Protein AF-A0A920EST0-F1 (afdb_monomer_lite)

Structure (mmCIF, N/CA/C/O backbone):
data_AF-A0A920EST0-F1
#
_entry.id   AF-A0A920EST0-F1
#
loop_
_atom_site.group_PDB
_atom_site.id
_atom_site.type_symbol
_atom_site.label_atom_id
_atom_site.label_alt_id
_atom_site.label_comp_id
_atom_site.label_asym_id
_atom_site.label_entity_id
_atom_site.label_seq_id
_atom_site.pdbx_PDB_ins_code
_atom_site.Cartn_x
_atom_site.Cartn_y
_atom_site.Cartn_z
_atom_site.occupancy
_atom_site.B_iso_or_equiv
_atom_site.auth_seq_id
_atom_site.auth_comp_id
_atom_site.auth_asym_id
_atom_site.auth_atom_id
_atom_site.pdbx_PDB_model_num
ATOM 1 N N . MET A 1 1 ? -8.669 11.727 1.577 1.00 59.41 1 MET A N 1
ATOM 2 C CA . MET A 1 1 ? -10.099 11.996 1.270 1.00 59.41 1 MET A CA 1
ATOM 3 C C . MET A 1 1 ? -10.898 10.717 1.006 1.00 59.41 1 MET A C 1
ATOM 5 O O . MET A 1 1 ? -12.054 10.668 1.411 1.00 59.41 1 MET A O 1
ATOM 9 N N . PHE A 1 2 ? -10.334 9.694 0.345 1.00 71.00 2 PHE A N 1
ATOM 10 C CA . PHE A 1 2 ? -11.012 8.402 0.138 1.00 71.00 2 PHE A CA 1
ATOM 11 C C . PHE A 1 2 ? -11.268 7.639 1.451 1.00 71.00 2 PHE A C 1
ATOM 13 O O . PHE A 1 2 ? -12.368 7.150 1.694 1.00 71.00 2 PHE A O 1
ATOM 20 N N . ASP A 1 3 ? -10.272 7.627 2.330 1.00 65.19 3 ASP A N 1
ATOM 21 C CA . ASP A 1 3 ? -10.345 7.178 3.719 1.00 65.19 3 ASP A CA 1
ATOM 22 C C . ASP A 1 3 ? -11.528 7.811 4.483 1.00 65.19 3 ASP A C 1
ATOM 24 O O . ASP A 1 3 ? -12.400 7.111 4.996 1.00 65.19 3 ASP A O 1
ATOM 28 N N . ILE A 1 4 ? -11.654 9.141 4.458 1.00 73.19 4 ILE A N 1
ATOM 29 C CA . ILE A 1 4 ? -12.744 9.866 5.136 1.00 73.19 4 ILE A CA 1
ATOM 30 C C . ILE A 1 4 ? -14.120 9.446 4.591 1.00 73.19 4 ILE A C 1
ATOM 32 O O . ILE A 1 4 ? -15.073 9.288 5.356 1.00 73.19 4 ILE A O 1
ATOM 36 N N . ALA A 1 5 ? -14.238 9.232 3.277 1.00 77.31 5 ALA A N 1
ATOM 37 C CA . ALA A 1 5 ? -15.487 8.796 2.656 1.00 77.31 5 ALA A CA 1
ATOM 38 C C . ALA A 1 5 ? -15.891 7.375 3.097 1.00 77.31 5 ALA A C 1
ATOM 40 O O . ALA A 1 5 ? -17.051 7.149 3.460 1.00 77.31 5 ALA A O 1
ATOM 41 N N . VAL A 1 6 ? -14.942 6.431 3.123 1.00 74.62 6 VAL A N 1
ATOM 42 C CA . VAL A 1 6 ? -15.170 5.059 3.613 1.00 74.62 6 VAL A CA 1
ATOM 43 C C . VAL A 1 6 ? -15.509 5.064 5.105 1.00 74.62 6 VAL A C 1
ATOM 45 O O . VAL A 1 6 ? -16.475 4.418 5.520 1.00 74.62 6 VAL A O 1
ATOM 48 N N . PHE A 1 7 ? -14.768 5.833 5.904 1.00 75.81 7 PHE A N 1
ATOM 49 C CA . PHE A 1 7 ? -15.008 5.989 7.337 1.00 75.81 7 PHE A CA 1
ATOM 50 C C . PHE A 1 7 ? -16.421 6.511 7.619 1.00 75.81 7 PHE A C 1
ATOM 52 O O . PHE A 1 7 ? -17.156 5.915 8.407 1.00 75.81 7 PHE A O 1
ATOM 59 N N . ASN A 1 8 ? -16.839 7.578 6.931 1.00 73.38 8 ASN A N 1
ATOM 60 C CA . ASN A 1 8 ? -18.164 8.174 7.105 1.00 73.38 8 ASN A CA 1
ATOM 61 C C . ASN A 1 8 ? -19.294 7.192 6.777 1.00 73.38 8 ASN A C 1
ATOM 63 O O . ASN A 1 8 ? -20.317 7.193 7.463 1.00 73.38 8 ASN A O 1
ATOM 67 N N . LYS A 1 9 ? -19.096 6.320 5.779 1.00 77.50 9 LYS A N 1
ATOM 68 C CA . LYS A 1 9 ? -20.065 5.279 5.407 1.00 77.50 9 LYS A CA 1
ATOM 69 C C . LYS A 1 9 ? -20.174 4.166 6.455 1.00 77.50 9 LYS A C 1
ATOM 71 O O . LYS A 1 9 ? -21.260 3.635 6.662 1.00 77.50 9 LYS A O 1
ATOM 76 N N . LEU A 1 10 ? -19.068 3.813 7.112 1.00 74.50 10 LEU A N 1
ATOM 77 C CA . LEU A 1 10 ? -19.001 2.718 8.090 1.00 74.50 10 LEU A CA 1
ATOM 78 C C . LEU A 1 10 ? -19.158 3.178 9.547 1.00 74.50 10 LEU A C 1
ATOM 80 O O . LEU A 1 10 ? -19.153 2.344 10.451 1.00 74.50 10 LEU A O 1
ATOM 84 N N . ARG A 1 11 ? -19.328 4.483 9.792 1.00 69.56 11 ARG A N 1
ATOM 85 C CA . ARG A 1 11 ? -19.409 5.086 11.135 1.00 69.56 11 ARG A CA 1
ATOM 86 C C . ARG A 1 11 ? -20.534 4.529 12.016 1.00 69.56 11 ARG A C 1
ATOM 88 O O . ARG A 1 11 ? -20.433 4.613 13.233 1.00 69.56 11 ARG A O 1
ATOM 95 N N . SER A 1 12 ? -21.602 3.995 11.426 1.00 71.69 12 SER A N 1
ATOM 96 C CA . SER A 1 12 ? -22.717 3.378 12.163 1.00 71.69 12 SER A CA 1
ATOM 97 C C . SER A 1 12 ? -22.428 1.950 12.643 1.00 71.69 12 SER A C 1
ATOM 99 O O . SER A 1 12 ? -23.226 1.393 13.394 1.00 71.69 12 SER A O 1
ATOM 101 N N . ALA A 1 13 ? -21.319 1.344 12.208 1.00 73.06 13 ALA A N 1
ATOM 102 C CA . ALA A 1 13 ? -20.896 0.013 12.620 1.00 73.06 13 ALA A CA 1
ATOM 103 C C . ALA A 1 13 ? -20.042 0.061 13.904 1.00 73.06 13 ALA A C 1
ATOM 105 O O . ALA A 1 13 ? -19.800 1.118 14.481 1.00 73.06 13 ALA A O 1
ATOM 106 N N . GLU A 1 14 ? -19.570 -1.101 14.366 1.00 78.12 14 GLU A N 1
ATOM 107 C CA . GLU A 1 14 ? -18.657 -1.180 15.512 1.00 78.12 14 GLU A CA 1
ATOM 108 C C . GLU A 1 14 ? -17.438 -0.260 15.335 1.00 78.12 14 GLU A C 1
ATOM 110 O O . GLU A 1 14 ? -16.871 -0.160 14.245 1.00 78.12 14 GLU A O 1
ATOM 115 N N . TRP A 1 15 ? -17.013 0.371 16.434 1.00 79.06 15 TRP A N 1
ATOM 116 C CA . TRP A 1 15 ? -16.022 1.457 16.477 1.00 79.06 15 TRP A CA 1
ATOM 117 C C . TRP A 1 15 ? -14.710 1.181 15.724 1.00 79.06 15 TRP A C 1
ATOM 119 O O . TRP A 1 15 ? -14.074 2.118 15.251 1.00 79.06 15 TRP A O 1
ATOM 129 N N . TRP A 1 16 ? -14.294 -0.084 15.615 1.00 78.25 16 TRP A N 1
ATOM 130 C CA . TRP A 1 16 ? -13.046 -0.493 14.966 1.00 78.25 16 TRP A CA 1
ATOM 131 C C . TRP A 1 16 ? -13.194 -0.713 13.455 1.00 78.25 16 TRP A C 1
ATOM 133 O O . TRP A 1 16 ? -12.210 -0.602 12.725 1.00 78.25 16 TRP A O 1
ATOM 143 N N . LYS A 1 17 ? -14.411 -0.986 12.960 1.00 81.88 17 LYS A N 1
ATOM 144 C CA . LYS A 1 17 ? -14.659 -1.337 11.551 1.00 81.88 17 LYS A CA 1
ATOM 145 C C . LYS A 1 17 ? -14.399 -0.154 10.628 1.00 81.88 17 LYS A C 1
ATOM 147 O O . LYS A 1 17 ? -13.725 -0.318 9.615 1.00 81.88 17 LYS A O 1
ATOM 152 N N . ALA A 1 18 ? -14.896 1.028 10.987 1.00 83.50 18 ALA A N 1
ATOM 153 C CA . ALA A 1 18 ? -14.700 2.244 10.203 1.00 83.50 18 ALA A CA 1
ATOM 154 C C . ALA A 1 18 ? -13.214 2.642 10.056 1.00 83.50 18 ALA A C 1
ATOM 156 O O . ALA A 1 18 ? -12.763 2.752 8.915 1.00 83.50 18 ALA A O 1
ATOM 157 N N . PRO A 1 19 ? -12.425 2.807 11.140 1.00 83.75 19 PRO A N 1
ATOM 158 C CA . PRO A 1 19 ? -11.017 3.189 11.035 1.00 83.75 19 PRO A CA 1
ATOM 159 C C . PRO A 1 19 ? -10.153 2.104 10.383 1.00 83.75 19 PRO A C 1
ATOM 161 O O . PRO A 1 19 ? -9.323 2.434 9.541 1.00 83.75 19 PRO A O 1
ATOM 164 N N . LEU A 1 20 ? -10.367 0.818 10.693 1.00 88.31 20 LEU A N 1
ATOM 165 C CA . LEU A 1 20 ? -9.574 -0.253 10.086 1.00 88.31 20 LEU A CA 1
ATOM 166 C C . LEU A 1 20 ? -9.846 -0.367 8.582 1.00 88.31 20 LEU A C 1
ATOM 168 O O . LEU A 1 20 ? -8.922 -0.303 7.780 1.00 88.31 20 LEU A O 1
ATOM 172 N N . THR A 1 21 ? -11.115 -0.500 8.189 1.00 88.25 21 THR A N 1
ATOM 173 C CA . THR A 1 21 ? -11.483 -0.725 6.780 1.00 88.25 21 THR A CA 1
ATOM 174 C C . THR A 1 21 ? -11.084 0.460 5.907 1.00 88.25 21 THR A C 1
ATOM 176 O O . THR A 1 21 ? -10.564 0.272 4.811 1.00 88.25 21 THR A O 1
ATOM 179 N N . SER A 1 22 ? -11.276 1.682 6.412 1.00 88.31 22 SER A N 1
ATOM 180 C CA . SER A 1 22 ? -10.826 2.906 5.750 1.00 88.31 22 SER A CA 1
ATOM 181 C C . SER A 1 22 ? -9.320 2.890 5.484 1.00 88.31 22 SER A C 1
ATOM 183 O O . SER A 1 22 ? -8.899 3.073 4.344 1.00 88.31 22 SER A O 1
ATOM 185 N N . SER A 1 23 ? -8.508 2.629 6.512 1.00 90.44 23 SER A N 1
ATOM 186 C CA . SER A 1 23 ? -7.046 2.646 6.397 1.00 90.44 23 SER A CA 1
ATOM 187 C C . SER A 1 23 ? -6.504 1.510 5.526 1.00 90.44 23 SER A C 1
ATOM 189 O O . SER A 1 23 ? -5.589 1.728 4.732 1.00 90.44 23 SER A O 1
ATOM 191 N N . LEU A 1 24 ? -7.080 0.306 5.619 1.00 92.69 24 LEU A N 1
ATOM 192 C CA . LEU A 1 24 ? -6.675 -0.836 4.789 1.00 92.69 24 LEU A CA 1
ATOM 193 C C . LEU A 1 24 ? -6.981 -0.598 3.306 1.00 92.69 24 LEU A C 1
ATOM 195 O O . LEU A 1 24 ? -6.133 -0.857 2.456 1.00 92.69 24 LEU A O 1
ATOM 199 N N . LEU A 1 25 ? -8.167 -0.070 2.986 1.00 92.94 25 LEU A N 1
ATOM 200 C CA . LEU A 1 25 ? -8.530 0.226 1.599 1.00 92.94 25 LEU A CA 1
ATOM 201 C C . LEU A 1 25 ? -7.745 1.415 1.045 1.00 92.94 25 LEU A C 1
ATOM 203 O O . LEU A 1 25 ? -7.294 1.365 -0.096 1.00 92.94 25 LEU A O 1
ATOM 207 N N . ALA A 1 26 ? -7.559 2.467 1.844 1.00 92.88 26 ALA A N 1
ATOM 208 C CA . ALA A 1 26 ? -6.768 3.618 1.434 1.00 92.88 26 ALA A CA 1
ATOM 209 C C . ALA A 1 26 ? -5.310 3.225 1.160 1.00 92.88 26 ALA A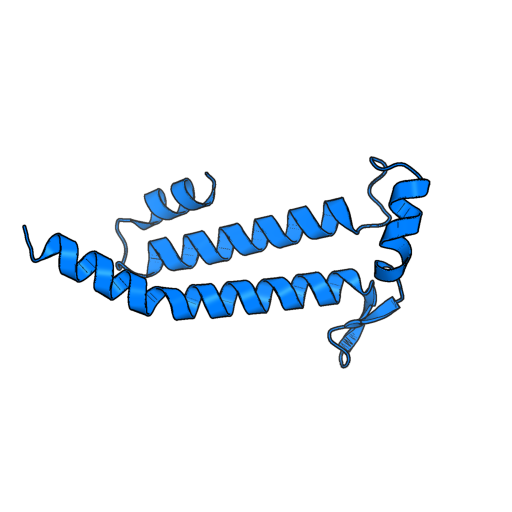 C 1
ATOM 211 O O . ALA A 1 26 ? -4.788 3.587 0.113 1.00 92.88 26 ALA A O 1
ATOM 212 N N .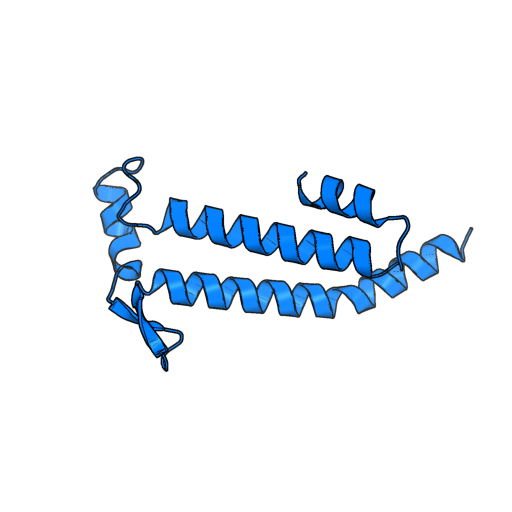 SER A 1 27 ? -4.686 2.433 2.042 1.00 95.38 27 SER A N 1
ATOM 213 C CA . SER A 1 27 ? -3.316 1.934 1.833 1.00 95.38 27 SER A CA 1
ATOM 214 C C . SER A 1 27 ? -3.202 0.995 0.635 1.00 95.38 27 SER A C 1
ATOM 216 O O . SER A 1 27 ? -2.239 1.103 -0.112 1.00 95.38 27 SER A O 1
ATOM 218 N N . LEU A 1 28 ? -4.190 0.124 0.397 1.00 95.62 28 LEU A N 1
ATOM 219 C CA . LEU A 1 28 ? -4.205 -0.737 -0.786 1.00 95.62 28 LEU A CA 1
ATOM 220 C C . LEU A 1 28 ? -4.220 0.080 -2.083 1.00 95.62 28 LEU A C 1
ATOM 222 O O . LEU A 1 28 ? -3.437 -0.195 -2.989 1.00 95.62 28 LEU A O 1
ATOM 226 N N . ILE A 1 29 ? -5.104 1.078 -2.167 1.00 96.19 29 ILE A N 1
ATOM 227 C CA . ILE A 1 29 ? -5.216 1.937 -3.352 1.00 96.19 29 ILE A CA 1
ATOM 228 C C . ILE A 1 29 ? -3.955 2.783 -3.517 1.00 96.19 29 ILE A C 1
ATOM 230 O O . ILE A 1 29 ? -3.427 2.857 -4.620 1.00 96.19 29 ILE A O 1
ATOM 234 N N . ASP A 1 30 ? -3.461 3.382 -2.434 1.00 95.12 30 ASP A N 1
ATOM 235 C CA . ASP A 1 30 ? -2.230 4.172 -2.421 1.00 95.12 30 ASP A CA 1
ATOM 236 C C . ASP A 1 30 ? -1.038 3.356 -2.935 1.00 95.12 30 ASP A C 1
ATOM 238 O O . ASP A 1 30 ? -0.411 3.748 -3.913 1.00 95.12 30 ASP A O 1
ATOM 242 N N . THR A 1 31 ? -0.788 2.174 -2.363 1.00 96.62 31 THR A N 1
ATOM 243 C CA . THR A 1 31 ? 0.311 1.295 -2.781 1.00 96.62 31 THR A CA 1
ATOM 244 C C . THR A 1 31 ? 0.138 0.828 -4.228 1.00 96.62 31 THR A C 1
ATOM 246 O O . THR A 1 31 ? 1.096 0.882 -4.997 1.00 96.62 31 THR A O 1
ATOM 249 N N . ALA A 1 32 ? -1.067 0.421 -4.642 1.00 96.12 32 ALA A N 1
ATOM 250 C CA . ALA A 1 32 ? -1.309 -0.012 -6.018 1.00 96.12 32 ALA A CA 1
ATOM 251 C C . ALA A 1 32 ? -1.056 1.120 -7.024 1.00 96.12 32 ALA A C 1
ATOM 253 O O . ALA A 1 32 ? -0.365 0.914 -8.022 1.00 96.12 32 ALA A O 1
ATOM 254 N N . VAL A 1 33 ? -1.582 2.316 -6.757 1.00 95.62 33 VAL A N 1
ATOM 255 C CA . VAL A 1 33 ? -1.435 3.479 -7.639 1.00 95.62 33 VAL A CA 1
ATOM 256 C C . VAL A 1 33 ? 0.011 3.965 -7.656 1.00 95.62 33 VAL A C 1
ATOM 258 O O . VAL A 1 33 ? 0.572 4.140 -8.735 1.00 95.62 33 VAL A O 1
ATOM 261 N N . PHE A 1 34 ? 0.634 4.134 -6.488 1.00 95.75 34 PHE A N 1
ATOM 262 C CA . PHE A 1 34 ? 2.007 4.618 -6.371 1.00 95.75 34 PHE A CA 1
ATOM 263 C C . PHE A 1 34 ? 2.991 3.691 -7.082 1.00 95.75 34 PHE A C 1
ATOM 265 O O . PHE A 1 34 ? 3.708 4.146 -7.967 1.00 95.75 34 PHE A O 1
ATOM 272 N N . PHE A 1 35 ? 2.997 2.394 -6.758 1.00 96.25 35 PHE A N 1
ATOM 273 C CA . PHE A 1 35 ? 3.958 1.470 -7.360 1.00 96.25 35 PHE A CA 1
ATOM 274 C C . PHE A 1 35 ? 3.714 1.262 -8.854 1.00 96.25 35 PHE A C 1
ATOM 276 O O . PHE A 1 35 ? 4.673 1.174 -9.617 1.00 96.25 35 PHE A O 1
ATOM 283 N N . THR A 1 36 ? 2.452 1.246 -9.296 1.00 94.31 36 THR A N 1
ATOM 284 C CA . THR A 1 36 ? 2.151 1.135 -10.730 1.00 94.31 36 THR A CA 1
ATOM 285 C C . THR A 1 36 ? 2.630 2.366 -11.487 1.00 94.31 36 THR A C 1
ATOM 287 O O . THR A 1 36 ? 3.243 2.221 -12.537 1.00 94.31 36 THR A O 1
ATOM 290 N N . ILE A 1 37 ? 2.379 3.574 -10.979 1.00 93.81 37 ILE A N 1
ATOM 291 C CA . ILE A 1 37 ? 2.796 4.799 -11.669 1.00 93.81 37 ILE A CA 1
ATOM 292 C C . ILE A 1 37 ? 4.317 4.955 -11.615 1.00 93.81 37 ILE A C 1
ATOM 294 O O . ILE A 1 37 ? 4.926 5.211 -12.644 1.00 93.81 37 ILE A O 1
ATOM 298 N N . ALA A 1 38 ? 4.926 4.789 -10.441 1.00 92.88 38 ALA A N 1
ATOM 299 C CA . ALA A 1 38 ? 6.339 5.086 -10.234 1.00 92.88 38 ALA A CA 1
ATOM 300 C C . ALA A 1 38 ? 7.289 4.003 -10.762 1.00 92.88 38 ALA A C 1
ATOM 302 O O . ALA A 1 38 ? 8.419 4.334 -11.092 1.00 92.88 38 ALA A O 1
ATOM 303 N N . PHE A 1 39 ? 6.869 2.732 -10.823 1.00 94.00 39 PHE A N 1
ATOM 304 C CA . PHE A 1 39 ? 7.771 1.610 -11.123 1.00 94.00 39 PHE A CA 1
ATOM 305 C C . PHE A 1 39 ? 7.309 0.695 -12.258 1.00 94.00 39 PHE A C 1
ATOM 307 O O . PHE A 1 39 ? 8.019 -0.253 -12.584 1.00 94.00 39 PHE A O 1
ATOM 314 N N . SER A 1 40 ? 6.164 0.929 -12.901 1.00 90.25 40 SER A N 1
ATOM 315 C CA . SER A 1 40 ? 5.800 0.137 -14.081 1.00 90.25 40 SER A CA 1
ATOM 316 C C . SER A 1 40 ? 6.525 0.636 -15.329 1.00 90.25 40 SER A C 1
ATOM 318 O O . SER A 1 40 ? 6.394 1.797 -15.707 1.00 90.25 40 SER A O 1
ATOM 320 N N . ALA A 1 41 ? 7.178 -0.277 -16.051 1.00 84.38 41 ALA A N 1
ATOM 321 C CA . ALA A 1 41 ? 7.797 0.001 -17.352 1.00 84.38 41 ALA A CA 1
ATOM 322 C C . ALA A 1 41 ? 6.787 0.383 -18.457 1.00 84.38 41 ALA A C 1
ATOM 324 O O . ALA A 1 41 ? 7.173 0.755 -19.560 1.00 84.38 41 ALA A O 1
ATOM 325 N N . GLN A 1 42 ? 5.482 0.251 -18.196 1.00 84.44 42 GLN A N 1
ATOM 326 C CA . GLN A 1 42 ? 4.422 0.493 -19.180 1.00 84.44 42 GLN A CA 1
ATOM 327 C C . GLN A 1 42 ? 3.848 1.913 -19.118 1.00 84.44 42 GLN A C 1
ATOM 329 O O . GLN A 1 42 ? 2.970 2.240 -19.915 1.00 84.44 42 GLN A O 1
ATOM 334 N N . VAL A 1 43 ? 4.292 2.747 -18.173 1.00 85.88 43 VAL A N 1
ATOM 335 C CA . VAL A 1 43 ? 3.782 4.112 -18.006 1.00 85.88 43 VAL A CA 1
ATOM 336 C C . VAL A 1 43 ? 4.592 5.066 -18.894 1.00 85.88 43 VAL A C 1
ATOM 338 O O . VAL A 1 43 ? 5.743 5.353 -18.581 1.00 85.88 43 VAL A O 1
ATOM 341 N N . PRO A 1 44 ? 4.016 5.624 -19.978 1.00 80.06 44 PRO A N 1
ATOM 342 C CA . PRO A 1 44 ? 4.756 6.437 -20.951 1.00 80.06 44 PRO A CA 1
ATOM 343 C C . PRO A 1 44 ? 4.974 7.891 -20.492 1.00 80.06 44 PRO A C 1
ATOM 345 O O . PRO A 1 44 ? 5.286 8.758 -21.301 1.00 80.06 44 PRO A O 1
ATOM 348 N N . PHE A 1 45 ? 4.718 8.193 -19.217 1.00 85.06 45 PHE A N 1
ATOM 349 C CA . PHE A 1 45 ? 4.682 9.560 -18.694 1.00 85.06 45 PHE A CA 1
ATOM 350 C C . PHE A 1 45 ? 6.067 10.105 -18.313 1.00 85.06 45 PHE A C 1
ATOM 352 O O . PHE A 1 45 ? 6.275 11.317 -18.342 1.00 85.06 45 PHE A O 1
ATOM 359 N N . PHE A 1 46 ? 7.005 9.231 -17.946 1.00 87.12 46 PHE A N 1
ATOM 360 C CA . PHE A 1 46 ? 8.327 9.616 -17.451 1.00 87.12 46 PHE A CA 1
ATOM 361 C C . PHE A 1 46 ? 9.370 9.634 -18.574 1.00 87.12 46 PHE A C 1
ATOM 363 O O . PHE A 1 46 ? 9.228 8.944 -19.582 1.00 87.12 46 PHE A O 1
ATOM 370 N N . SER A 1 47 ? 10.409 10.460 -18.414 1.00 88.56 47 SER A N 1
ATOM 371 C CA . SER A 1 47 ? 11.527 10.520 -19.360 1.00 88.56 47 SER A CA 1
ATOM 372 C C . SER A 1 47 ? 12.391 9.260 -19.278 1.00 88.56 47 SER A C 1
ATOM 374 O O . SER A 1 47 ? 12.436 8.599 -18.243 1.00 88.56 47 SER A O 1
ATOM 376 N N . GLU A 1 48 ? 13.140 8.971 -20.344 1.00 87.00 48 GLU A N 1
ATOM 377 C CA . GLU A 1 48 ? 14.042 7.811 -20.382 1.00 87.00 48 GLU A CA 1
ATOM 378 C C . GLU A 1 48 ? 15.076 7.843 -19.247 1.00 87.00 48 GLU A C 1
ATOM 380 O O . GLU A 1 48 ? 15.302 6.839 -18.588 1.00 87.00 48 GLU A O 1
ATOM 385 N N . VAL A 1 49 ? 15.615 9.025 -18.932 1.00 90.44 49 VAL A N 1
ATOM 386 C CA . VAL A 1 49 ? 16.566 9.206 -17.821 1.00 90.44 49 VAL A CA 1
ATOM 387 C C . VAL A 1 49 ? 15.940 8.824 -16.475 1.00 90.44 49 VAL A C 1
ATOM 389 O O . VAL A 1 49 ? 16.572 8.147 -15.674 1.00 90.44 49 VAL A O 1
ATOM 392 N N . ALA A 1 50 ? 14.685 9.213 -16.224 1.00 87.81 50 ALA A N 1
ATOM 393 C CA . ALA A 1 50 ? 13.991 8.848 -14.987 1.00 87.81 50 ALA A CA 1
ATOM 394 C C . ALA A 1 50 ? 13.680 7.341 -14.926 1.00 87.81 50 ALA A C 1
ATOM 396 O O . ALA A 1 50 ? 13.736 6.733 -13.861 1.00 87.81 50 ALA A O 1
ATOM 397 N N . ASN A 1 51 ? 13.384 6.736 -16.077 1.00 89.75 51 ASN A N 1
ATOM 398 C CA . ASN A 1 51 ? 13.165 5.299 -16.217 1.00 89.75 51 ASN A CA 1
ATOM 399 C C . ASN A 1 51 ? 14.447 4.484 -15.968 1.00 89.75 51 ASN A C 1
ATOM 401 O O . ASN A 1 51 ? 14.401 3.439 -15.317 1.00 89.75 51 ASN A O 1
ATOM 405 N N . GLU A 1 52 ? 15.602 4.971 -16.423 1.00 90.25 52 GLU A N 1
ATOM 406 C CA . GLU A 1 52 ? 16.899 4.343 -16.158 1.00 90.25 52 GLU A CA 1
ATOM 407 C C . GLU A 1 52 ? 17.215 4.297 -14.652 1.00 90.25 52 GLU A C 1
ATOM 409 O O . GLU A 1 52 ? 17.690 3.268 -14.162 1.00 90.25 52 GLU A O 1
ATOM 414 N N . GLU A 1 53 ? 16.873 5.345 -13.891 1.00 92.31 53 GLU A N 1
ATOM 415 C CA . GLU A 1 53 ? 17.089 5.407 -12.433 1.00 92.31 53 GLU A CA 1
ATOM 416 C C . GLU A 1 53 ? 16.294 4.352 -11.645 1.00 92.31 53 GLU A C 1
ATOM 418 O O . GLU A 1 53 ? 16.727 3.914 -10.575 1.00 92.31 53 GLU A O 1
ATOM 423 N N . ILE A 1 54 ? 15.142 3.917 -12.163 1.00 92.69 54 ILE A N 1
ATOM 424 C CA . ILE A 1 54 ? 14.264 2.919 -11.526 1.00 92.69 54 ILE A CA 1
ATOM 425 C C . ILE A 1 54 ? 14.368 1.525 -12.155 1.00 92.69 54 ILE A C 1
ATOM 427 O O . ILE A 1 54 ? 13.710 0.594 -11.690 1.00 92.69 54 ILE A O 1
ATOM 431 N N . SER A 1 55 ? 15.194 1.361 -13.190 1.00 91.94 55 SER A N 1
ATOM 432 C CA . SER A 1 55 ? 15.303 0.124 -13.979 1.00 91.94 55 SER A CA 1
ATOM 433 C C . SER A 1 55 ? 15.664 -1.116 -13.149 1.00 91.94 55 SER A C 1
ATOM 435 O O . SER A 1 55 ? 15.225 -2.224 -13.461 1.00 91.94 55 SER A O 1
ATOM 437 N N . TRP A 1 56 ? 16.376 -0.932 -12.031 1.00 94.06 56 TRP A N 1
ATOM 438 C CA . TRP A 1 56 ? 16.674 -1.982 -11.048 1.00 94.06 56 TRP A CA 1
ATOM 439 C C . TRP A 1 56 ? 15.409 -2.661 -10.496 1.00 94.06 56 TRP A C 1
ATOM 441 O O . TRP A 1 56 ? 15.436 -3.829 -10.116 1.00 94.06 56 TRP A O 1
ATOM 451 N N . ALA A 1 57 ? 14.274 -1.960 -10.475 1.00 94.44 57 ALA A N 1
ATOM 452 C CA . ALA A 1 57 ? 13.013 -2.474 -9.959 1.00 94.44 57 ALA A CA 1
ATOM 453 C C . ALA A 1 57 ? 12.265 -3.361 -10.977 1.00 94.44 57 ALA A C 1
ATOM 455 O O . ALA A 1 57 ? 11.277 -4.013 -10.623 1.00 94.44 57 ALA A O 1
ATOM 456 N N . TRP A 1 58 ? 12.720 -3.402 -12.233 1.00 94.81 58 TRP A N 1
ATOM 457 C CA . TRP A 1 58 ? 12.144 -4.221 -13.307 1.00 94.81 58 TRP A CA 1
ATOM 458 C C . TRP A 1 58 ? 12.791 -5.592 -13.441 1.00 94.81 58 TRP A C 1
ATOM 460 O O . TRP A 1 58 ? 12.295 -6.425 -14.201 1.00 94.81 58 TRP A O 1
ATOM 470 N N . GLU A 1 59 ? 13.869 -5.840 -12.695 1.00 93.81 59 GLU A N 1
ATOM 471 C CA . GLU A 1 59 ? 14.520 -7.139 -12.674 1.00 93.81 59 GLU A CA 1
ATOM 472 C C . GLU A 1 59 ? 13.513 -8.225 -12.282 1.00 93.81 59 GLU A C 1
ATOM 474 O O . GLU A 1 59 ? 12.754 -8.094 -11.316 1.00 93.81 59 GLU A O 1
ATOM 479 N N . ILE A 1 60 ? 13.479 -9.292 -13.079 1.00 94.62 60 ILE A N 1
ATOM 480 C CA . ILE A 1 60 ? 12.581 -10.415 -12.852 1.00 94.62 60 ILE A CA 1
ATOM 481 C C . ILE A 1 60 ? 13.201 -11.285 -11.766 1.00 94.62 60 ILE A C 1
ATOM 483 O O . ILE A 1 60 ? 14.182 -11.990 -12.000 1.00 94.62 60 ILE A O 1
ATOM 487 N N . VAL A 1 61 ? 12.590 -11.255 -10.588 1.00 94.12 61 VAL A N 1
ATOM 488 C CA . VAL A 1 61 ? 13.026 -12.006 -9.411 1.00 94.12 61 VAL A CA 1
ATOM 489 C C . VAL A 1 61 ? 11.866 -12.838 -8.855 1.00 94.12 61 VAL A C 1
ATOM 491 O O . VAL A 1 61 ? 10.697 -12.531 -9.117 1.00 94.12 61 VAL A O 1
ATOM 494 N N . PRO A 1 62 ? 12.141 -13.893 -8.071 1.00 94.75 62 PRO A N 1
ATOM 495 C CA . PRO A 1 62 ? 11.090 -14.619 -7.370 1.00 94.75 62 PRO A CA 1
ATOM 496 C C . PRO A 1 62 ? 10.300 -13.691 -6.441 1.00 94.75 62 PRO A C 1
ATOM 498 O O . PRO A 1 62 ? 10.880 -12.965 -5.627 1.00 94.75 62 PRO A O 1
ATOM 501 N N . LEU A 1 63 ? 8.970 -13.741 -6.531 1.00 93.25 63 LEU A N 1
ATOM 502 C CA . LEU A 1 63 ? 8.064 -12.953 -5.699 1.00 93.25 63 LEU A CA 1
ATOM 503 C C . LEU A 1 63 ? 8.355 -13.201 -4.215 1.00 93.25 63 LEU A C 1
ATOM 505 O O . LEU A 1 63 ? 8.327 -14.351 -3.770 1.00 93.25 63 LEU A O 1
ATOM 509 N N . LEU A 1 64 ? 8.632 -12.133 -3.459 1.00 90.88 64 LEU A N 1
ATOM 510 C CA . LEU A 1 64 ? 8.999 -12.206 -2.035 1.00 90.88 64 LEU A CA 1
ATOM 511 C C . LEU A 1 64 ? 10.080 -13.270 -1.744 1.00 90.88 64 LEU A C 1
ATOM 513 O O . LEU A 1 64 ? 9.999 -13.983 -0.748 1.00 90.88 64 LEU A O 1
ATOM 517 N N . THR A 1 65 ? 11.044 -13.423 -2.656 1.00 89.81 65 THR A N 1
ATOM 518 C CA . THR A 1 65 ? 12.166 -14.380 -2.609 1.00 89.81 65 THR A CA 1
ATOM 519 C C . THR A 1 65 ? 11.814 -15.875 -2.624 1.00 89.81 65 THR A C 1
ATOM 521 O O . THR A 1 65 ? 12.733 -16.688 -2.668 1.00 89.81 65 THR A O 1
ATOM 524 N N . PHE A 1 66 ? 10.534 -16.270 -2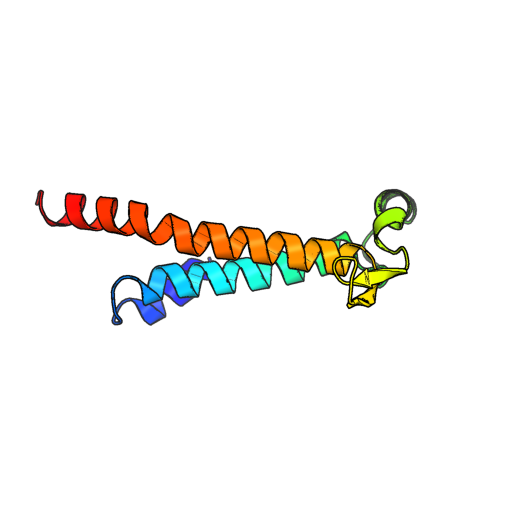.633 1.00 86.69 66 PHE A N 1
ATOM 525 C CA . PHE A 1 66 ? 10.117 -17.687 -2.594 1.00 86.69 66 PHE A CA 1
ATOM 526 C C . PHE A 1 66 ? 8.924 -18.033 -3.512 1.00 86.69 66 PHE A C 1
ATOM 528 O O . PHE A 1 66 ? 8.303 -19.083 -3.344 1.00 86.69 66 PHE A O 1
ATOM 535 N N . GLY A 1 67 ? 8.587 -17.174 -4.481 1.00 86.19 67 GLY A N 1
ATOM 536 C CA . GLY A 1 67 ? 7.388 -17.311 -5.316 1.00 86.19 67 GLY A CA 1
ATOM 537 C C . GLY A 1 67 ? 7.618 -17.253 -6.828 1.00 86.19 67 GLY A C 1
ATOM 538 O O . GLY A 1 67 ? 8.711 -17.487 -7.336 1.00 86.19 67 GLY A O 1
ATOM 539 N N . THR A 1 68 ? 6.542 -16.947 -7.557 1.00 92.62 68 THR A N 1
ATOM 540 C CA . THR A 1 68 ? 6.542 -16.804 -9.021 1.00 92.62 68 THR A CA 1
ATOM 541 C C . THR A 1 68 ? 7.462 -15.678 -9.479 1.00 92.62 68 THR A C 1
ATOM 543 O O . THR A 1 68 ? 7.581 -14.667 -8.797 1.00 92.62 68 THR A O 1
ATOM 546 N N . ASN A 1 69 ? 8.060 -15.813 -10.659 1.00 94.44 69 ASN A N 1
ATOM 547 C CA . ASN A 1 69 ? 8.898 -14.763 -11.230 1.00 94.44 69 ASN A CA 1
ATOM 548 C C . ASN A 1 69 ? 8.053 -13.545 -11.629 1.00 94.44 69 ASN A C 1
ATOM 550 O O . ASN A 1 69 ? 7.165 -13.659 -12.475 1.00 94.44 69 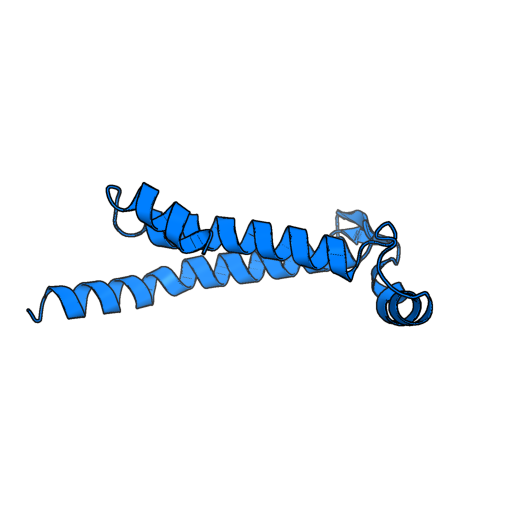ASN A O 1
ATOM 554 N N . SER A 1 70 ? 8.362 -12.396 -11.035 1.00 93.50 70 SER A N 1
ATOM 555 C CA . SER A 1 70 ? 7.699 -11.111 -11.270 1.00 93.50 70 SER A CA 1
ATOM 556 C C . SER A 1 70 ? 8.733 -9.980 -11.191 1.00 93.50 70 SER A C 1
ATOM 558 O O . SER A 1 70 ? 9.800 -10.178 -10.610 1.00 93.50 70 SER A O 1
ATOM 560 N N . PRO A 1 71 ? 8.446 -8.783 -11.726 1.00 95.19 71 PRO A N 1
ATOM 561 C CA . PRO A 1 71 ? 9.305 -7.623 -11.504 1.00 95.19 71 PRO A CA 1
ATOM 562 C C . PRO A 1 71 ? 9.499 -7.337 -10.006 1.00 95.19 71 PRO A C 1
ATOM 564 O O . PRO A 1 71 ? 8.539 -7.419 -9.229 1.00 95.19 71 PRO A O 1
ATOM 567 N N . LEU A 1 72 ? 10.718 -6.974 -9.599 1.00 95.50 72 LEU A N 1
ATOM 568 C CA . LEU A 1 72 ? 11.080 -6.707 -8.201 1.00 95.50 72 LEU A CA 1
ATOM 569 C C . LEU A 1 72 ? 10.143 -5.697 -7.521 1.00 95.50 72 LEU A C 1
ATOM 571 O O . LEU A 1 72 ? 9.762 -5.900 -6.364 1.00 95.50 72 LEU A O 1
ATOM 575 N N . TRP A 1 73 ? 9.707 -4.654 -8.233 1.00 95.81 73 TRP A N 1
ATOM 576 C CA . TRP A 1 73 ? 8.792 -3.648 -7.684 1.00 95.81 73 TRP A CA 1
ATOM 577 C C . TRP A 1 73 ? 7.469 -4.238 -7.177 1.00 95.81 73 TRP A C 1
ATOM 579 O O . TRP A 1 73 ? 6.895 -3.706 -6.229 1.00 95.81 73 TRP A O 1
ATOM 589 N N . VAL A 1 74 ? 7.004 -5.361 -7.739 1.00 95.38 74 VAL A N 1
ATOM 590 C CA . VAL A 1 74 ? 5.791 -6.053 -7.270 1.00 95.38 74 VAL A CA 1
ATOM 591 C C . VAL A 1 74 ? 6.017 -6.637 -5.875 1.00 95.38 74 VAL A C 1
ATOM 593 O O . VAL A 1 74 ? 5.155 -6.523 -5.005 1.00 95.38 74 VAL A O 1
ATOM 596 N N . SER A 1 75 ? 7.197 -7.213 -5.629 1.00 96.06 75 SER A N 1
ATOM 597 C CA . SER A 1 75 ? 7.575 -7.698 -4.296 1.00 96.06 75 SER A CA 1
ATOM 598 C C . SER A 1 75 ? 7.660 -6.548 -3.293 1.00 96.06 75 SER A C 1
ATOM 600 O O . SER A 1 75 ? 7.172 -6.685 -2.172 1.00 96.06 75 SER A O 1
ATOM 602 N N . LEU A 1 76 ? 8.227 -5.406 -3.700 1.00 96.00 76 LEU A N 1
ATOM 603 C CA . LEU A 1 76 ? 8.305 -4.207 -2.859 1.00 96.00 76 LEU A CA 1
ATOM 604 C C . LEU A 1 76 ? 6.919 -3.648 -2.522 1.00 96.00 76 LEU A C 1
ATOM 606 O O . LEU A 1 76 ? 6.667 -3.329 -1.363 1.00 96.00 76 LEU A O 1
ATOM 610 N N . ALA A 1 77 ? 6.009 -3.596 -3.497 1.00 97.00 77 ALA A N 1
ATOM 611 C CA . ALA A 1 77 ? 4.635 -3.148 -3.293 1.00 97.00 77 ALA A CA 1
ATOM 612 C C . ALA A 1 77 ? 3.897 -4.028 -2.275 1.00 97.00 77 ALA A C 1
ATOM 614 O O . ALA A 1 77 ? 3.230 -3.529 -1.370 1.00 97.00 77 ALA A O 1
ATOM 615 N N . ILE A 1 78 ? 4.040 -5.350 -2.386 1.00 96.06 78 ILE A N 1
ATOM 616 C CA . ILE A 1 78 ? 3.414 -6.283 -1.445 1.00 96.06 78 ILE A CA 1
ATOM 617 C C . ILE A 1 78 ? 4.043 -6.157 -0.054 1.00 96.06 78 ILE A C 1
ATOM 619 O O . ILE A 1 78 ? 3.316 -6.144 0.939 1.00 96.06 78 ILE A O 1
ATOM 623 N N . ALA A 1 79 ? 5.370 -6.042 0.033 1.00 95.88 79 ALA A N 1
ATOM 624 C CA . ALA A 1 79 ? 6.057 -5.857 1.306 1.00 95.88 79 ALA A CA 1
ATOM 625 C C . ALA A 1 79 ? 5.610 -4.562 2.011 1.00 95.88 79 ALA A C 1
ATOM 627 O O . ALA A 1 79 ? 5.263 -4.602 3.192 1.00 95.88 79 ALA A O 1
ATOM 628 N N . ASP A 1 80 ? 5.537 -3.444 1.281 1.00 96.88 80 ASP A N 1
ATOM 629 C CA . ASP A 1 80 ? 4.998 -2.169 1.772 1.00 96.88 80 ASP A CA 1
ATOM 630 C C . ASP A 1 80 ? 3.556 -2.326 2.283 1.00 96.88 80 ASP A C 1
ATOM 632 O O . ASP A 1 80 ? 3.246 -1.930 3.410 1.00 96.88 80 ASP A O 1
ATOM 636 N N . LEU A 1 81 ? 2.686 -2.980 1.505 1.00 97.44 81 LEU A N 1
ATOM 637 C CA . LEU A 1 81 ? 1.288 -3.204 1.880 1.00 97.44 81 LEU A CA 1
ATOM 638 C C . LEU A 1 81 ? 1.157 -4.022 3.171 1.00 97.44 81 LEU A C 1
ATOM 640 O O . LEU A 1 81 ? 0.374 -3.661 4.052 1.00 97.44 81 LEU A O 1
ATOM 644 N N . ILE A 1 82 ? 1.932 -5.102 3.301 1.00 96.88 82 ILE A N 1
ATOM 645 C CA . ILE A 1 82 ? 1.940 -5.945 4.504 1.00 96.88 82 ILE A CA 1
ATOM 646 C C . ILE A 1 82 ? 2.328 -5.106 5.722 1.00 96.88 82 ILE A C 1
ATOM 648 O O . ILE A 1 82 ? 1.640 -5.158 6.744 1.00 96.88 82 ILE A O 1
ATOM 652 N N . VAL A 1 83 ? 3.383 -4.295 5.617 1.00 96.94 83 VAL A N 1
ATOM 653 C CA . VAL A 1 83 ? 3.820 -3.423 6.715 1.00 96.94 83 VAL A CA 1
ATOM 654 C C . VAL A 1 83 ? 2.733 -2.404 7.069 1.00 96.94 83 VAL A C 1
ATOM 656 O O . VAL A 1 83 ? 2.386 -2.276 8.247 1.00 96.94 83 VAL A O 1
ATOM 659 N N . LYS A 1 84 ? 2.125 -1.736 6.079 1.00 95.38 84 LYS A N 1
ATOM 660 C CA . LYS A 1 84 ? 1.022 -0.781 6.299 1.00 95.38 84 LYS A CA 1
ATOM 661 C C . LYS A 1 84 ? -0.169 -1.437 6.999 1.00 95.38 84 LYS A C 1
ATOM 663 O O . LYS A 1 84 ? -0.737 -0.852 7.923 1.00 95.38 84 LYS A O 1
ATOM 668 N N . TRP A 1 85 ? -0.536 -2.653 6.604 1.00 95.81 85 TRP A N 1
ATOM 669 C CA . TRP A 1 85 ? -1.639 -3.391 7.221 1.00 95.81 85 TRP A CA 1
ATOM 670 C C . TRP A 1 85 ? -1.326 -3.823 8.654 1.00 95.81 85 TRP A C 1
ATOM 672 O O . TRP A 1 85 ? -2.170 -3.648 9.535 1.00 95.81 85 TRP A O 1
ATOM 682 N N . LEU A 1 86 ? -0.114 -4.321 8.918 1.00 96.69 86 LEU A N 1
ATOM 683 C CA . LEU A 1 86 ? 0.324 -4.682 10.270 1.00 96.69 86 LEU A CA 1
ATOM 684 C C . LEU A 1 86 ? 0.328 -3.467 11.203 1.00 96.69 86 LEU A C 1
ATOM 686 O O . LEU A 1 86 ? -0.202 -3.541 12.313 1.00 96.69 86 LEU A O 1
ATOM 690 N N . ILE A 1 87 ? 0.861 -2.334 10.739 1.00 94.69 87 ILE A N 1
ATOM 691 C CA . ILE A 1 87 ? 0.848 -1.077 11.497 1.00 94.69 87 ILE A CA 1
ATOM 692 C C . ILE A 1 87 ? -0.590 -0.596 11.707 1.00 94.69 87 ILE A C 1
ATOM 694 O O . ILE A 1 87 ? -0.938 -0.208 12.819 1.00 94.69 87 ILE A O 1
ATOM 698 N N . GLY A 1 88 ? -1.446 -0.662 10.684 1.00 92.62 88 GLY A N 1
ATOM 699 C CA . GLY A 1 88 ? -2.855 -0.274 10.785 1.00 92.62 88 GLY A CA 1
ATOM 700 C C . GLY A 1 88 ? -3.629 -1.091 11.825 1.00 92.62 88 GLY A C 1
ATOM 701 O O . GLY A 1 88 ? -4.404 -0.529 12.599 1.00 92.62 88 GLY A O 1
ATOM 702 N N . LEU A 1 89 ? -3.373 -2.400 11.897 1.00 92.88 89 LEU A N 1
ATOM 703 C CA . LEU A 1 89 ? -3.932 -3.277 12.928 1.00 92.88 89 LEU A CA 1
ATOM 704 C C . LEU A 1 89 ? -3.383 -2.937 14.319 1.00 92.88 89 LEU A C 1
ATOM 706 O O . LEU A 1 89 ? -4.161 -2.797 15.263 1.00 92.88 89 LEU A O 1
ATOM 710 N N . ALA A 1 90 ? -2.066 -2.759 14.451 1.00 93.38 90 ALA A N 1
ATOM 711 C CA . ALA A 1 90 ? -1.436 -2.405 15.723 1.00 93.38 90 ALA A CA 1
ATOM 712 C C . ALA A 1 90 ? -1.927 -1.042 16.249 1.00 93.38 90 ALA A C 1
ATOM 714 O O . ALA A 1 90 ? -2.176 -0.884 17.445 1.00 93.38 90 ALA A O 1
ATOM 715 N N . ALA A 1 91 ? -2.144 -0.078 15.350 1.00 92.38 91 ALA A N 1
ATOM 716 C CA . ALA A 1 91 ? -2.615 1.267 15.662 1.00 92.38 91 ALA A CA 1
ATOM 717 C C . ALA A 1 91 ? -4.070 1.316 16.170 1.00 92.38 91 ALA A C 1
ATOM 719 O O . ALA A 1 91 ? -4.462 2.313 16.782 1.00 92.38 91 ALA A O 1
ATOM 720 N N . LEU A 1 92 ? -4.865 0.247 16.008 1.00 89.69 92 LEU A N 1
ATOM 721 C CA . LEU A 1 92 ? -6.212 0.179 16.592 1.00 89.69 92 LEU A CA 1
ATOM 722 C C . LEU A 1 92 ? -6.197 0.234 18.123 1.00 89.69 92 LEU A C 1
ATOM 724 O O . LEU A 1 92 ? -7.130 0.776 18.719 1.00 89.69 92 LEU A O 1
ATOM 728 N N . ILE A 1 93 ? -5.157 -0.312 18.758 1.00 89.75 93 ILE A N 1
ATOM 729 C CA . ILE A 1 93 ? -5.025 -0.339 20.220 1.00 89.75 93 ILE A CA 1
ATOM 730 C C . ILE A 1 93 ? -4.907 1.086 20.784 1.00 89.75 93 ILE A C 1
ATOM 732 O O . ILE A 1 93 ? -5.790 1.479 21.553 1.00 89.75 93 ILE A O 1
ATOM 736 N N . PRO A 1 94 ? -3.894 1.896 20.407 1.00 90.12 94 PRO A N 1
ATOM 737 C CA . PRO A 1 94 ? -3.798 3.267 20.891 1.00 90.12 94 PRO A CA 1
ATOM 738 C C . PRO A 1 94 ? -4.999 4.105 20.447 1.00 90.12 94 PRO A C 1
ATOM 740 O O . PRO A 1 94 ? -5.518 4.875 21.252 1.00 90.12 94 PRO A O 1
ATOM 743 N N . PHE A 1 95 ? -5.516 3.907 19.227 1.00 87.38 95 PHE A N 1
ATOM 744 C CA . PHE A 1 95 ? -6.711 4.614 18.758 1.00 87.38 95 PHE A CA 1
ATOM 745 C C . PHE A 1 95 ? -7.915 4.399 19.688 1.00 87.38 95 PHE A C 1
ATOM 747 O O . PHE A 1 95 ? -8.574 5.366 20.075 1.00 87.38 95 PHE A O 1
ATOM 754 N N . ARG A 1 96 ? -8.170 3.155 20.121 1.00 85.25 96 ARG A N 1
ATOM 755 C CA . ARG A 1 96 ? -9.248 2.853 21.074 1.00 85.25 96 ARG A CA 1
ATOM 756 C C . ARG A 1 96 ? -9.063 3.591 22.395 1.00 85.25 96 ARG A C 1
ATOM 758 O O . ARG A 1 96 ? -10.031 4.137 22.921 1.00 85.25 96 ARG A O 1
ATOM 765 N N . ILE A 1 97 ? -7.837 3.603 22.920 1.00 87.75 97 ILE A N 1
ATOM 766 C CA . ILE A 1 97 ? -7.507 4.263 24.189 1.00 87.75 97 ILE A CA 1
ATOM 767 C C . ILE A 1 97 ? -7.821 5.758 24.083 1.00 87.75 97 ILE A C 1
ATOM 769 O O . ILE A 1 97 ? -8.585 6.271 24.902 1.00 87.75 97 ILE A O 1
ATOM 773 N N . PHE A 1 98 ? -7.341 6.428 23.031 1.00 85.56 98 PHE A N 1
ATOM 774 C CA . PHE A 1 98 ? -7.582 7.858 22.814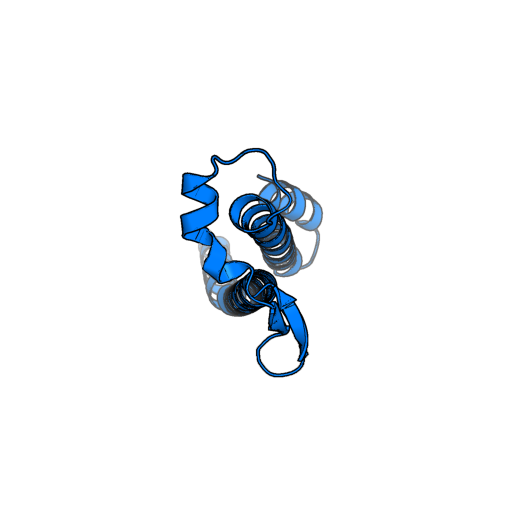 1.00 85.56 98 PHE A CA 1
ATOM 775 C C . PHE A 1 98 ? -9.067 8.200 22.675 1.00 85.56 98 PHE A C 1
ATOM 777 O O . PHE A 1 98 ? -9.539 9.134 23.326 1.00 85.56 98 PHE A O 1
ATOM 784 N N . VAL A 1 99 ? -9.820 7.434 21.878 1.00 83.19 99 VAL A N 1
ATOM 785 C CA . VAL A 1 99 ? -11.262 7.669 21.701 1.00 83.19 99 VAL A CA 1
ATOM 786 C C . VAL A 1 99 ? -12.012 7.454 23.016 1.00 83.19 99 VAL A C 1
ATOM 788 O O . VAL A 1 99 ? -12.850 8.274 23.381 1.00 83.19 99 VAL A O 1
ATOM 791 N N . SER A 1 100 ? -11.696 6.391 23.760 1.00 79.38 100 SER A N 1
ATOM 792 C CA . SER A 1 100 ? -12.370 6.104 25.033 1.00 79.38 100 SER A CA 1
ATOM 793 C C . SER A 1 100 ? -12.090 7.158 26.108 1.00 79.38 100 SER A C 1
ATOM 795 O O . SER A 1 100 ? -13.009 7.557 26.816 1.00 79.38 100 SER A O 1
ATOM 797 N N . PHE A 1 101 ? -10.861 7.673 26.189 1.00 77.38 101 PHE A N 1
ATOM 798 C CA . PHE A 1 101 ? -10.495 8.715 27.145 1.00 77.38 101 PHE A CA 1
ATOM 799 C C . PHE A 1 101 ? -11.229 10.038 26.872 1.00 77.38 101 PHE A C 1
ATOM 801 O O . PHE A 1 101 ? -11.808 10.624 27.784 1.00 77.38 101 PHE A O 1
ATOM 808 N N . PHE A 1 102 ? -11.271 10.486 25.612 1.00 70.56 102 PHE A N 1
ATOM 809 C CA . PHE A 1 102 ? -11.905 11.760 25.245 1.00 70.56 102 PHE A CA 1
ATOM 810 C C . PHE A 1 102 ? -13.435 11.756 25.362 1.00 70.56 102 PHE A C 1
ATOM 812 O O . PHE A 1 102 ? -14.018 12.811 25.604 1.00 70.56 102 PHE A O 1
ATOM 819 N N . PHE A 1 103 ? -14.087 10.602 25.191 1.00 60.62 103 PHE A N 1
ATOM 820 C CA . PHE A 1 103 ? -15.542 10.484 25.342 1.00 60.62 103 PHE A CA 1
ATOM 821 C C . PHE A 1 103 ? -16.001 10.253 26.788 1.00 60.62 103 PHE A C 1
ATOM 823 O O . PHE A 1 103 ? -17.160 10.512 27.079 1.00 60.62 103 PHE A O 1
ATOM 830 N N . VAL A 1 104 ? -15.131 9.770 27.684 1.00 56.53 104 VAL A N 1
ATOM 831 C CA . VAL A 1 104 ? -15.453 9.575 29.114 1.00 56.53 104 VAL A CA 1
ATOM 832 C C . VAL A 1 104 ? -15.157 10.827 29.949 1.00 56.53 104 VAL A C 1
ATOM 834 O O . VAL A 1 104 ? -15.780 11.037 30.984 1.00 56.53 104 VAL A O 1
ATOM 837 N N . ALA A 1 105 ? -14.230 11.682 29.510 1.00 55.41 105 ALA A N 1
ATOM 838 C CA . ALA A 1 105 ? -13.859 12.915 30.211 1.00 55.41 105 ALA A CA 1
ATOM 839 C C . ALA A 1 105 ? -14.807 14.110 29.952 1.00 55.41 105 ALA A C 1
ATOM 841 O O . ALA A 1 105 ? -14.458 15.246 30.283 1.00 55.41 105 ALA A O 1
ATOM 842 N N . ARG A 1 106 ? -15.976 13.884 29.343 1.00 44.91 106 ARG A N 1
ATOM 843 C CA . ARG A 1 106 ? -16.946 14.915 28.961 1.00 44.91 106 ARG A CA 1
ATOM 844 C C . ARG A 1 106 ? -18.366 14.442 29.234 1.00 44.91 106 ARG A C 1
ATOM 846 O O . ARG A 1 106 ? -19.178 15.303 29.632 1.00 44.91 106 ARG A O 1
#

Foldseek 3Di:
DQLVVQLVVCVVDPPLCSQLVSQLVVLLVCLVVCLCQQAPPPNPPDDPVSNVVNVQQQDFAAQCNPHDTGRNSNNVSVVSSVVSNVVSVVVSVVVVVVVVVVVVVD

Radius of gyration: 18.44 Å; chains: 1; bounding box: 40×33×51 Å

pLDDT: mean 87.14, std 10.49, range [44.91, 97.44]

Sequence (106 aa):
MFDIAVFNKLRSAEWWKAPLTSSLLASLIDTAVFFTIAFSAQVPFFSEVANEEISWAWEIVPLLTFGTNSPLWVSLAIADLIVKWLIGLAALIPFRIFVSFFFVAR

Secondary structure (DSS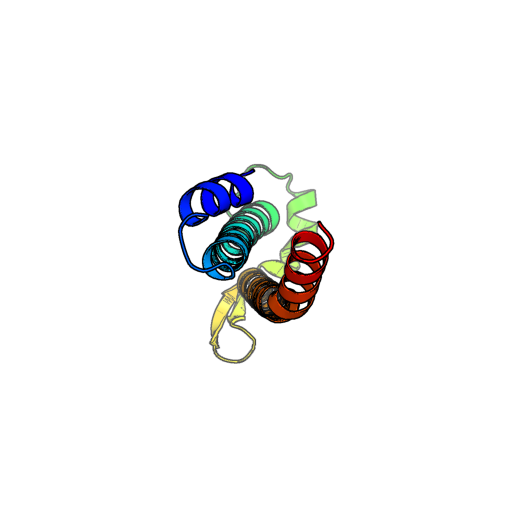P, 8-state):
-HHHHHHHHHTTS-TTHHHHHHHHHHHHHHHHHHHHHHH-TT-TTS-HHHHHHHGGGG-EEEGGGTSSEEEHHHHHHHHHHHHHHHHHHHTHHHHHHHHHHHHH--